Protein AF-R7USU4-F1 (afdb_monomer)

Solvent-accessible surface area (backbone atoms only — not comparable to full-atom values): 6579 Å² total; per-residue (Å²): 110,51,72,82,60,68,40,78,81,54,87,33,50,43,40,34,33,68,46,99,86,66,50,78,43,74,61,62,88,91,50,66,62,80,82,72,47,82,82,74,83,84,82,72,71,42,85,42,74,71,53,91,73,63,72,88,76,54,84,47,66,51,51,48,50,53,50,51,54,43,52,52,46,30,50,74,73,60,73,52,84,66,93,48,66,67,61,47,52,51,52,52,51,53,52,46,39,73,74,71,47,88,132

Foldseek 3Di:
DCVVLVHPVPPQKFKWAQAPVRDIDTDDPVDDPPVVHDDDDDGDIDIEGPDDDDLVVDDDPSVSVRPVVRVVVCLVVVVDDDPDPVVVVVNVVVNCCVVPNDD

Mean predicted aligned error: 4.38 Å

pLDDT: mean 91.85, std 4.72, range [70.69, 97.44]

Sequence (103 aa):
ILSHLGIIESDYFGLQYSASKGEVLWLNLRNPICRQLGGTAPYRLQLRVKFFVQPHFLLQDSTRHQFFLNVKHDLISGDLHCPDTSQLVELVSLIAQAEFGDF

Organism: Capitella teleta (NCBI:txid283909)

InterPro domains:
  IPR000299 FERM domain [PS50057] (1-103)
  IPR018979 FERM, N-terminal [PF09379] (2-37)
  IPR019748 FERM central domain [PF00373] (54-103)
  IPR019748 FERM central domain [cd14473] (63-103)
  IPR019749 Band 4.1 domain [PR00935] (5-17)
  IPR019749 Band 4.1 domain [PR00935] (69-82)
  IPR029071 Ubiquitin-like domain superfamily [SSF54236] (2-53)
  IPR035963 FERM superfamily, second domain [SSF47031] (55-103)

Secondary structure (DSSP, 8-state):
-GGGGT---GGGEEEEEE-TTS-EEE--TTS-GGGTS-SSSPP--EEEESS---GGG---HHHHHHHHHHHHHHHHHT-S----HHHHHHHHHHHHHHHH---

Structure (mmCIF, N/CA/C/O backbone):
data_AF-R7USU4-F1
#
_entry.id   AF-R7USU4-F1
#
loop_
_atom_site.group_PDB
_atom_site.id
_atom_site.type_symbol
_atom_site.label_atom_id
_atom_site.label_alt_id
_atom_site.label_comp_id
_atom_site.label_asym_id
_atom_site.label_entity_id
_atom_site.label_seq_id
_atom_site.pdbx_PDB_ins_code
_atom_site.Cartn_x
_atom_site.Cartn_y
_atom_site.Cartn_z
_atom_site.occupancy
_atom_site.B_iso_or_equiv
_atom_site.auth_seq_id
_atom_site.auth_comp_id
_atom_site.auth_asym_id
_atom_site.auth_atom_id
_atom_site.pdbx_PDB_model_num
ATOM 1 N N . ILE A 1 1 ? -13.217 -3.882 -0.352 1.00 84.94 1 ILE A N 1
ATOM 2 C CA . ILE A 1 1 ? -11.995 -3.114 -0.701 1.00 84.94 1 ILE A CA 1
ATOM 3 C C . ILE A 1 1 ? -11.182 -3.896 -1.722 1.00 84.94 1 ILE A C 1
ATOM 5 O O . ILE A 1 1 ? -11.282 -3.563 -2.888 1.00 84.94 1 ILE A O 1
ATOM 9 N N . LEU A 1 2 ? -10.496 -4.981 -1.341 1.00 91.06 2 LEU A N 1
ATOM 10 C CA . LEU A 1 2 ? -9.637 -5.747 -2.262 1.00 91.06 2 LEU A CA 1
ATOM 11 C C . LEU A 1 2 ? -10.369 -6.288 -3.500 1.00 91.06 2 LEU A C 1
ATOM 13 O O . LEU A 1 2 ? -9.873 -6.141 -4.609 1.00 91.06 2 LEU A O 1
ATOM 17 N N . SER A 1 3 ? -11.598 -6.788 -3.335 1.00 91.19 3 SER A N 1
ATOM 18 C CA . SER A 1 3 ? -12.433 -7.223 -4.465 1.00 91.19 3 SER A CA 1
ATOM 19 C C . SER A 1 3 ? -12.737 -6.109 -5.471 1.00 91.19 3 SER A C 1
ATOM 21 O O . SER A 1 3 ? -12.785 -6.365 -6.666 1.00 91.19 3 SER A O 1
ATOM 23 N N . HIS A 1 4 ? -12.908 -4.869 -5.004 1.00 92.88 4 HIS A N 1
ATOM 24 C CA . HIS A 1 4 ? -13.165 -3.715 -5.874 1.00 92.88 4 HIS A CA 1
ATOM 25 C C . HIS A 1 4 ? -11.897 -3.274 -6.618 1.00 92.88 4 HIS A C 1
ATOM 27 O O . HIS A 1 4 ? -11.993 -2.597 -7.632 1.00 92.88 4 HIS A O 1
ATOM 33 N N . LEU A 1 5 ? -10.723 -3.668 -6.116 1.00 91.38 5 LEU A N 1
ATOM 34 C CA . LEU A 1 5 ? -9.416 -3.436 -6.731 1.00 91.38 5 LEU A CA 1
ATOM 35 C C . LEU A 1 5 ? -8.941 -4.636 -7.571 1.00 91.38 5 LEU A C 1
ATOM 37 O O . LEU A 1 5 ? -7.825 -4.620 -8.079 1.00 91.38 5 LEU A O 1
ATOM 41 N N . GLY A 1 6 ? -9.745 -5.701 -7.692 1.00 93.94 6 GLY A N 1
ATOM 42 C CA . GLY A 1 6 ? -9.354 -6.917 -8.414 1.00 93.94 6 GLY A CA 1
ATOM 43 C C . GLY A 1 6 ? -8.186 -7.684 -7.775 1.00 93.94 6 GLY A C 1
ATOM 44 O O . GLY A 1 6 ? -7.464 -8.394 -8.474 1.00 93.94 6 GLY A O 1
ATOM 45 N N . ILE A 1 7 ? -7.963 -7.529 -6.466 1.00 96.00 7 ILE A N 1
ATOM 46 C CA . ILE A 1 7 ? -6.889 -8.214 -5.732 1.00 96.00 7 ILE A CA 1
ATOM 47 C C . ILE A 1 7 ? -7.433 -9.514 -5.131 1.00 96.00 7 ILE A C 1
ATOM 49 O O . ILE A 1 7 ? -8.370 -9.490 -4.328 1.00 96.00 7 ILE A O 1
ATOM 53 N N . ILE A 1 8 ? -6.819 -10.634 -5.513 1.00 96.75 8 ILE A N 1
ATOM 54 C CA . ILE A 1 8 ? -7.065 -11.987 -4.995 1.00 96.75 8 ILE A CA 1
ATOM 55 C C . ILE A 1 8 ? -5.986 -12.362 -3.972 1.00 96.75 8 ILE A C 1
ATOM 57 O O . ILE A 1 8 ? -6.311 -12.979 -2.963 1.00 96.75 8 ILE A O 1
ATOM 61 N N . GLU A 1 9 ? -4.732 -11.945 -4.184 1.00 95.81 9 GLU A N 1
ATOM 62 C CA . GLU A 1 9 ? -3.584 -12.159 -3.281 1.00 95.81 9 GLU A CA 1
ATOM 63 C C . GLU A 1 9 ? -3.683 -11.295 -2.002 1.00 95.81 9 GLU A C 1
ATOM 65 O O . GLU A 1 9 ? -2.828 -10.463 -1.695 1.00 95.81 9 GLU A O 1
ATOM 70 N N . SER A 1 10 ? -4.778 -11.442 -1.253 1.00 94.56 10 SER A N 1
ATOM 71 C CA . SER A 1 10 ? -5.140 -10.562 -0.140 1.00 94.56 10 SER A CA 1
ATOM 72 C C . SER A 1 10 ? -4.231 -10.674 1.078 1.00 94.56 10 SER A C 1
ATOM 74 O O . SER A 1 10 ? -4.175 -9.740 1.877 1.00 94.56 10 SER A O 1
ATOM 76 N N . ASP A 1 11 ? -3.534 -11.800 1.224 1.00 95.69 11 ASP A N 1
ATOM 77 C CA . ASP A 1 11 ? -2.760 -12.137 2.422 1.00 95.69 11 ASP A CA 1
ATOM 78 C C . ASP A 1 11 ? -1.591 -11.179 2.672 1.00 95.69 11 ASP A C 1
ATOM 80 O O . ASP A 1 11 ? -1.135 -11.040 3.806 1.00 95.69 11 ASP A O 1
ATOM 84 N N . TYR A 1 12 ? -1.143 -10.460 1.640 1.00 97.19 12 TYR A N 1
ATOM 85 C CA . TYR A 1 12 ? -0.080 -9.465 1.747 1.00 97.19 12 TYR A CA 1
ATOM 86 C C . TYR A 1 12 ? -0.538 -8.127 2.328 1.00 97.19 12 TYR A C 1
ATOM 88 O O . TYR A 1 12 ? 0.301 -7.313 2.718 1.00 97.19 12 TYR A O 1
ATOM 96 N N . PHE A 1 13 ? -1.846 -7.874 2.396 1.00 97.44 13 PHE A N 1
ATOM 97 C CA . PHE A 1 13 ? -2.393 -6.560 2.715 1.00 97.44 13 PHE A CA 1
ATOM 98 C C . PHE A 1 13 ? -2.997 -6.486 4.116 1.00 97.44 13 PHE A C 1
ATOM 100 O O . PHE A 1 13 ? -3.465 -7.462 4.702 1.00 97.44 13 PHE A O 1
ATOM 107 N N . GLY A 1 14 ? -3.040 -5.270 4.647 1.00 97.00 14 GLY A N 1
ATOM 108 C CA . GLY A 1 14 ? -3.771 -4.940 5.859 1.00 97.00 14 GLY A CA 1
ATOM 109 C C . GLY A 1 14 ? -4.337 -3.529 5.799 1.00 97.00 14 GLY A C 1
ATOM 110 O O . GLY A 1 14 ? -4.085 -2.770 4.863 1.00 97.00 14 GLY A O 1
ATOM 111 N N . LEU A 1 15 ? -5.104 -3.176 6.826 1.00 96.56 15 LEU A N 1
ATOM 112 C CA . LEU A 1 15 ? -5.621 -1.824 7.002 1.00 96.56 15 LEU A CA 1
ATOM 113 C C . LEU A 1 15 ? -4.895 -1.159 8.168 1.00 96.56 15 LEU A C 1
ATOM 115 O O . LEU A 1 15 ? -4.827 -1.741 9.249 1.00 96.56 15 LEU A O 1
ATOM 119 N N . GLN A 1 16 ? -4.371 0.041 7.951 1.00 95.44 16 GLN A N 1
ATOM 120 C CA . GLN A 1 16 ? -3.810 0.895 8.993 1.00 95.44 16 GLN A CA 1
ATOM 121 C C . GLN A 1 16 ? -4.771 2.028 9.354 1.00 95.44 16 GLN A C 1
ATOM 123 O O . GLN A 1 16 ? -5.579 2.459 8.529 1.00 95.44 16 GLN A O 1
ATOM 12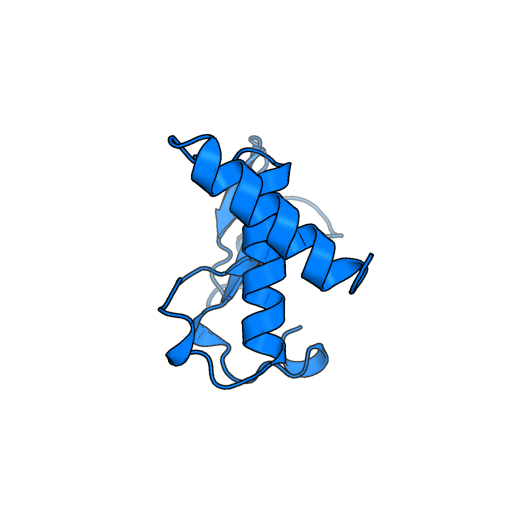8 N N . TYR A 1 17 ? -4.679 2.513 10.588 1.00 93.50 17 TYR A N 1
ATOM 129 C CA . TYR A 1 17 ? -5.389 3.696 11.064 1.00 93.50 17 TYR A CA 1
ATOM 130 C C . TYR A 1 17 ? -4.531 4.471 12.063 1.00 93.50 17 TYR A C 1
ATOM 132 O O . TYR A 1 17 ? -3.690 3.893 12.749 1.00 93.50 17 TYR A O 1
ATOM 140 N N . SER A 1 18 ? -4.765 5.777 12.166 1.00 91.44 18 SER A N 1
ATOM 141 C CA . SER A 1 18 ? -4.146 6.608 13.199 1.00 91.44 18 SER A CA 1
ATOM 142 C C . SER A 1 18 ? -4.978 6.542 14.478 1.00 91.44 18 SER A C 1
ATOM 144 O O . SER A 1 18 ? -6.165 6.878 14.477 1.00 91.44 18 SER A O 1
ATOM 146 N N . ALA A 1 19 ? -4.368 6.099 15.573 1.00 87.94 19 ALA A N 1
ATOM 147 C CA . ALA A 1 19 ? -4.964 6.122 16.899 1.00 87.94 19 ALA A CA 1
ATOM 148 C C . ALA A 1 19 ? -5.062 7.560 17.440 1.00 87.94 19 ALA A C 1
ATOM 150 O O . ALA A 1 19 ? -4.470 8.496 16.905 1.00 87.94 19 ALA A O 1
ATOM 151 N N . SER A 1 20 ? -5.774 7.741 18.556 1.00 84.38 20 SER A N 1
ATOM 152 C CA . SER A 1 20 ? -5.988 9.056 19.184 1.00 84.38 20 SER A CA 1
ATOM 153 C C . SER A 1 20 ? -4.700 9.787 19.578 1.00 84.38 20 SER A C 1
ATOM 155 O O . SER A 1 20 ? -4.704 11.009 19.686 1.00 84.38 20 SER A O 1
ATOM 157 N N . LYS A 1 21 ? -3.598 9.056 19.775 1.00 84.50 21 LYS A N 1
ATOM 158 C CA . LYS A 1 21 ? -2.273 9.602 20.101 1.00 84.50 21 LYS A CA 1
ATOM 159 C C . LYS A 1 21 ? -1.379 9.840 18.874 1.00 84.50 21 LYS A C 1
ATOM 161 O O . LYS A 1 21 ? -0.210 10.159 19.040 1.00 84.50 21 LYS A O 1
ATOM 166 N N . GLY A 1 22 ? -1.902 9.658 17.659 1.00 85.50 22 GLY A N 1
ATOM 167 C CA . GLY A 1 22 ? -1.146 9.789 16.407 1.00 85.50 22 GLY A CA 1
ATOM 168 C C . GLY A 1 22 ? -0.372 8.534 15.988 1.00 85.50 22 GLY A C 1
ATOM 169 O O . GLY A 1 22 ? 0.161 8.496 14.885 1.00 85.50 22 GLY A O 1
ATOM 170 N N . GLU A 1 23 ? -0.344 7.491 16.822 1.00 90.38 23 GLU A N 1
ATOM 171 C CA . GLU A 1 23 ? 0.274 6.202 16.492 1.00 90.38 23 GLU A CA 1
ATOM 172 C C . GLU A 1 23 ? -0.438 5.538 15.306 1.00 90.38 23 GLU A C 1
ATOM 174 O O . GLU A 1 23 ? -1.668 5.474 15.271 1.00 90.38 23 GLU A O 1
ATOM 179 N N . VAL A 1 24 ? 0.323 5.008 14.348 1.00 91.62 24 VAL A N 1
ATOM 180 C CA . VAL A 1 24 ? -0.225 4.231 13.228 1.00 91.62 24 VAL A CA 1
ATOM 181 C C . VAL A 1 24 ? -0.325 2.765 13.642 1.00 91.62 24 VAL A C 1
ATOM 183 O O . VAL A 1 24 ? 0.682 2.117 13.918 1.00 91.62 24 VAL A O 1
ATOM 186 N N . LEU A 1 25 ? -1.546 2.232 13.682 1.00 94.06 25 LEU A N 1
ATOM 187 C CA . LEU A 1 25 ? -1.839 0.868 14.120 1.00 94.06 25 LEU A CA 1
ATOM 188 C C . LEU A 1 25 ? -2.463 0.040 12.998 1.00 94.06 25 LEU A C 1
ATOM 190 O O . LEU A 1 25 ? -3.208 0.547 12.161 1.00 94.06 25 LEU A O 1
ATOM 194 N N . TRP A 1 26 ? -2.199 -1.267 13.019 1.00 95.94 26 TRP A N 1
ATOM 195 C CA . TRP A 1 26 ? -2.860 -2.226 12.137 1.00 95.94 26 TRP A CA 1
ATOM 196 C C . TRP A 1 26 ? -4.214 -2.648 12.703 1.00 95.94 26 TRP A C 1
ATOM 198 O O . TRP A 1 26 ? -4.327 -3.052 13.859 1.00 95.94 26 TRP A O 1
ATOM 208 N N . LEU A 1 27 ? -5.232 -2.639 11.851 1.00 95.88 27 LEU A N 1
ATOM 209 C CA . LEU A 1 27 ? -6.553 -3.154 12.162 1.00 95.88 27 LEU A CA 1
ATOM 210 C C . LEU A 1 27 ? -6.520 -4.683 12.275 1.00 95.88 27 LEU A C 1
ATOM 212 O O . LEU A 1 27 ? -6.056 -5.384 11.370 1.00 95.88 27 LEU A O 1
ATOM 216 N N . ASN A 1 28 ? -7.080 -5.222 13.355 1.00 94.69 28 ASN A N 1
ATOM 217 C CA . ASN A 1 28 ? -7.342 -6.648 13.466 1.00 94.69 28 ASN A CA 1
ATOM 218 C C . ASN A 1 28 ? -8.640 -6.986 12.722 1.00 94.69 28 ASN A C 1
ATOM 220 O O . ASN A 1 28 ? -9.738 -6.701 13.200 1.00 94.69 28 ASN A O 1
ATOM 224 N N . LEU A 1 29 ? -8.506 -7.643 11.570 1.00 90.88 29 LEU A N 1
ATOM 225 C CA . LEU A 1 29 ? -9.631 -8.029 10.713 1.00 90.88 29 LEU A CA 1
ATOM 226 C C . LEU A 1 29 ? -10.560 -9.087 11.341 1.00 90.88 29 LEU A C 1
ATOM 228 O O . LEU A 1 29 ? -11.654 -9.304 10.832 1.00 90.88 29 LEU A O 1
ATOM 232 N N . ARG A 1 30 ? -10.153 -9.740 12.440 1.00 92.50 30 ARG A N 1
ATOM 233 C CA . ARG A 1 30 ? -10.986 -10.712 13.176 1.00 92.50 30 ARG A CA 1
ATOM 234 C C . ARG A 1 30 ? -11.916 -10.055 14.196 1.00 92.50 30 ARG A C 1
ATOM 236 O O . ARG A 1 30 ? -12.855 -10.694 14.660 1.00 92.50 30 ARG A O 1
ATOM 243 N N . ASN A 1 31 ? -11.654 -8.800 14.557 1.00 92.75 31 ASN A N 1
ATOM 244 C CA . ASN A 1 31 ? -12.410 -8.073 15.569 1.00 92.75 31 ASN A CA 1
ATOM 245 C C . ASN A 1 31 ? -13.326 -7.022 14.917 1.00 92.75 31 ASN A C 1
ATOM 247 O O . ASN A 1 31 ? -12.965 -6.445 13.890 1.00 92.75 31 ASN A O 1
ATOM 251 N N . PRO A 1 32 ? -14.479 -6.687 15.526 1.00 89.75 32 PRO A N 1
ATOM 252 C CA . PRO A 1 32 ? -15.317 -5.592 15.046 1.00 89.75 32 PRO A CA 1
ATOM 253 C C . PRO A 1 32 ? -14.552 -4.263 14.996 1.00 89.75 32 PRO A C 1
ATOM 255 O O . PRO A 1 32 ? -13.854 -3.906 15.947 1.00 89.75 32 PRO A O 1
ATOM 258 N N . ILE A 1 33 ? -14.722 -3.511 13.907 1.00 88.50 33 ILE A N 1
ATOM 259 C CA . ILE A 1 33 ? -14.050 -2.221 13.661 1.00 88.50 33 ILE A CA 1
ATOM 260 C C . ILE A 1 33 ? -14.357 -1.226 14.791 1.00 88.50 33 ILE A C 1
ATOM 262 O O . ILE A 1 33 ? -13.441 -0.663 15.382 1.00 88.50 33 ILE A O 1
ATOM 266 N N . CYS A 1 34 ? -15.628 -1.097 15.185 1.00 86.62 34 CYS A N 1
ATOM 267 C CA . CYS A 1 34 ? -16.071 -0.143 16.211 1.00 86.62 34 CYS A CA 1
ATOM 268 C C . CYS A 1 34 ? -15.481 -0.392 17.611 1.00 86.62 34 CYS A C 1
ATOM 270 O O . CYS A 1 34 ? -15.545 0.486 18.462 1.00 86.62 34 CYS A O 1
ATOM 272 N N . ARG A 1 35 ? -14.943 -1.591 17.883 1.00 86.69 35 ARG A N 1
ATOM 273 C CA . ARG A 1 35 ? -14.264 -1.893 19.159 1.00 86.69 35 ARG A CA 1
ATOM 274 C C . ARG A 1 35 ? -12.788 -1.499 19.153 1.00 86.69 35 ARG A C 1
ATOM 276 O O . ARG A 1 35 ? -12.173 -1.472 20.211 1.00 86.69 35 ARG A O 1
ATOM 283 N N . GLN A 1 36 ? -12.221 -1.257 17.975 1.00 89.62 36 GLN A N 1
ATOM 284 C CA . GLN A 1 36 ? -10.801 -0.960 17.778 1.00 89.62 36 GLN A CA 1
ATOM 285 C C . GLN A 1 36 ? -10.573 0.518 17.480 1.00 89.62 36 GLN A C 1
ATOM 287 O O . GLN A 1 36 ? -9.612 1.113 17.965 1.00 89.62 36 GLN A O 1
ATOM 292 N N . LEU A 1 37 ? -11.469 1.113 16.691 1.00 87.25 37 LEU A N 1
ATOM 293 C CA . LEU A 1 37 ? -11.442 2.533 16.398 1.00 87.25 37 LEU A CA 1
ATOM 294 C C . LEU A 1 37 ? -12.283 3.270 17.436 1.00 87.25 37 LEU A C 1
ATOM 296 O O . LEU A 1 37 ? -13.495 3.084 17.515 1.00 87.25 37 LEU A O 1
ATOM 300 N N . GLY A 1 38 ? -11.621 4.102 18.237 1.00 79.62 38 GLY A N 1
ATOM 301 C CA . GLY A 1 38 ? -12.305 5.068 19.088 1.00 79.62 38 GLY A CA 1
ATOM 302 C C . GLY A 1 38 ? -12.959 6.180 18.261 1.00 79.62 38 GLY A C 1
ATOM 303 O O . GLY A 1 38 ? -12.577 6.431 17.117 1.00 79.62 38 GLY A O 1
ATOM 304 N N . GLY A 1 39 ? -13.921 6.875 18.865 1.00 79.94 39 GLY A N 1
ATOM 305 C CA . GLY A 1 39 ? -14.607 8.011 18.246 1.00 79.94 39 GLY A CA 1
ATOM 306 C C . GLY A 1 39 ? -15.759 7.625 17.313 1.00 79.94 39 GLY A C 1
ATOM 307 O O . GLY A 1 39 ? -16.167 6.465 17.218 1.00 79.94 39 GLY A O 1
ATOM 308 N N . THR A 1 40 ? -16.316 8.637 16.651 1.00 78.38 40 THR A N 1
ATOM 309 C CA . THR A 1 40 ? -17.453 8.513 15.733 1.00 78.38 40 THR A CA 1
ATOM 310 C C . THR A 1 40 ? -16.994 8.522 14.276 1.00 78.38 40 THR A C 1
ATOM 312 O O . THR A 1 40 ? -15.968 9.102 13.927 1.00 78.38 40 THR A O 1
ATOM 315 N N . ALA A 1 41 ? -17.761 7.852 13.416 1.00 82.12 41 ALA A N 1
ATOM 316 C CA . ALA A 1 41 ? -17.519 7.810 11.977 1.00 82.12 41 ALA A CA 1
ATOM 317 C C . ALA A 1 41 ? -17.532 9.227 11.343 1.00 82.12 41 ALA A C 1
ATOM 319 O O . ALA A 1 41 ? -18.224 10.109 11.858 1.00 82.12 41 ALA A O 1
ATOM 320 N N . PRO A 1 42 ? -16.831 9.446 10.209 1.00 87.56 42 PRO A N 1
ATOM 321 C CA . PRO A 1 42 ? -16.171 8.448 9.361 1.00 87.56 42 PRO A CA 1
ATOM 322 C C . PRO A 1 42 ? -14.784 8.014 9.855 1.00 87.56 42 PRO A C 1
ATOM 324 O O . PRO A 1 42 ? -13.952 8.828 10.250 1.00 87.56 42 PRO A O 1
ATOM 327 N N . TYR A 1 43 ? -14.513 6.712 9.754 1.00 88.50 43 TYR A N 1
ATOM 328 C CA . TYR A 1 43 ? -13.199 6.143 10.042 1.00 88.50 43 TYR A CA 1
ATOM 329 C C . TYR A 1 43 ? -12.263 6.285 8.841 1.00 88.50 43 TYR A C 1
ATOM 331 O O . TYR A 1 43 ? -12.617 5.906 7.724 1.00 88.50 43 TYR A O 1
ATOM 339 N N . ARG A 1 44 ? -11.046 6.787 9.073 1.00 90.12 44 ARG A N 1
ATOM 340 C CA . ARG A 1 44 ? -9.987 6.823 8.057 1.00 90.12 44 ARG A CA 1
ATOM 341 C C . ARG A 1 44 ? -9.125 5.572 8.177 1.00 90.12 44 ARG A C 1
ATOM 343 O O . ARG A 1 44 ? -8.431 5.395 9.174 1.00 90.12 44 ARG A O 1
ATOM 350 N N . LEU A 1 45 ? -9.195 4.719 7.160 1.00 93.75 45 LEU A N 1
ATOM 351 C CA . LEU A 1 45 ? -8.410 3.495 7.035 1.00 93.75 45 LEU A CA 1
ATOM 352 C C . LEU A 1 45 ? -7.544 3.589 5.780 1.00 93.75 45 LEU A C 1
ATOM 354 O O . LEU A 1 45 ? -8.007 4.070 4.746 1.00 93.75 45 LEU A O 1
ATOM 358 N N . GLN A 1 46 ? -6.314 3.101 5.859 1.00 94.38 46 GLN A N 1
ATOM 359 C CA . GLN A 1 46 ? -5.380 3.049 4.739 1.00 94.38 46 GLN A CA 1
ATOM 360 C C . GLN A 1 46 ? -5.095 1.594 4.385 1.00 94.38 46 GLN A C 1
ATOM 362 O O . GLN A 1 46 ? -4.685 0.818 5.245 1.00 94.38 46 GLN A O 1
ATOM 367 N N . LEU A 1 47 ? -5.305 1.217 3.124 1.00 96.12 47 LEU A N 1
ATOM 368 C CA . LEU A 1 47 ? -4.845 -0.072 2.615 1.00 96.12 47 LEU A CA 1
ATOM 369 C C . LEU A 1 47 ? -3.328 -0.020 2.432 1.00 96.12 47 LEU A C 1
ATOM 371 O O . LEU A 1 47 ? -2.831 0.855 1.726 1.00 96.12 47 LEU A O 1
ATOM 375 N N . ARG A 1 48 ? -2.606 -0.940 3.073 1.00 97.00 48 ARG A N 1
ATOM 376 C CA . ARG A 1 48 ? -1.139 -1.004 3.040 1.00 97.00 48 ARG A CA 1
ATOM 377 C C . ARG A 1 48 ? -0.651 -2.436 2.886 1.00 97.00 48 ARG A C 1
ATOM 379 O O . ARG A 1 48 ? -1.350 -3.379 3.263 1.00 97.00 48 ARG A O 1
ATOM 386 N N . VAL A 1 49 ? 0.555 -2.591 2.350 1.00 97.25 49 VAL A N 1
ATOM 387 C CA . VAL A 1 49 ? 1.273 -3.870 2.326 1.00 97.25 49 VAL A CA 1
ATOM 388 C C . VAL A 1 49 ? 1.775 -4.160 3.735 1.00 97.25 49 VAL A C 1
ATOM 390 O O . VAL A 1 49 ? 2.500 -3.366 4.328 1.00 97.25 49 VAL A O 1
ATOM 393 N N . LYS A 1 50 ? 1.355 -5.294 4.289 1.00 96.75 50 LYS A N 1
ATOM 394 C CA . LYS A 1 50 ? 1.757 -5.770 5.615 1.00 96.75 50 LYS A CA 1
ATOM 395 C C . LYS A 1 50 ? 2.920 -6.755 5.540 1.00 96.75 50 LYS A C 1
ATOM 397 O O . LYS A 1 50 ? 3.747 -6.787 6.447 1.00 96.75 50 LYS A O 1
ATOM 402 N N . PHE A 1 51 ? 2.977 -7.547 4.472 1.00 96.81 51 PHE A N 1
ATOM 403 C CA . PHE A 1 51 ? 4.012 -8.554 4.267 1.00 96.81 51 PHE A CA 1
ATOM 404 C C . PHE A 1 51 ? 4.629 -8.379 2.884 1.00 96.81 51 PHE A C 1
ATOM 406 O O . PHE A 1 51 ? 3.997 -8.677 1.872 1.00 96.81 51 PHE A O 1
ATOM 413 N N . PHE A 1 52 ? 5.866 -7.886 2.854 1.00 95.69 52 PHE A N 1
ATOM 414 C CA . PHE A 1 52 ? 6.631 -7.770 1.620 1.00 95.69 52 PHE A CA 1
ATOM 415 C C . PHE A 1 52 ? 7.218 -9.125 1.221 1.00 95.69 52 PHE A C 1
ATOM 417 O O . PHE A 1 52 ? 7.717 -9.875 2.059 1.00 95.69 52 PHE A O 1
ATOM 424 N N . VAL A 1 53 ? 7.173 -9.412 -0.077 1.00 97.00 53 VAL A N 1
ATOM 425 C CA . VAL A 1 53 ? 7.738 -10.611 -0.702 1.00 97.00 53 VAL A CA 1
ATOM 426 C C . VAL A 1 53 ? 8.532 -10.209 -1.941 1.00 97.00 53 VAL A C 1
ATOM 428 O O . VAL A 1 53 ? 8.413 -9.082 -2.426 1.00 97.00 53 VAL A O 1
ATOM 431 N N . GLN A 1 54 ? 9.358 -11.119 -2.459 1.00 94.81 54 GLN A N 1
ATOM 432 C CA . GLN A 1 54 ? 10.101 -10.861 -3.692 1.00 94.81 54 GLN A CA 1
ATOM 433 C C . GLN A 1 54 ? 9.130 -10.670 -4.876 1.00 94.81 54 GLN A C 1
ATOM 435 O O . GLN A 1 54 ? 8.130 -11.388 -4.951 1.00 94.81 54 GLN A O 1
ATOM 440 N N . PRO A 1 55 ? 9.414 -9.753 -5.825 1.00 91.25 55 PRO A N 1
ATOM 441 C CA . PRO A 1 55 ? 8.467 -9.384 -6.883 1.00 91.25 55 PRO A CA 1
ATOM 442 C C . PRO A 1 55 ? 7.955 -10.551 -7.736 1.00 91.25 55 PRO A C 1
ATOM 444 O O . PRO A 1 55 ? 6.815 -10.520 -8.185 1.00 91.25 55 PRO A O 1
ATOM 447 N N . HIS A 1 56 ? 8.766 -11.595 -7.936 1.00 93.56 56 HIS A N 1
ATOM 448 C CA . HIS A 1 56 ? 8.389 -12.771 -8.725 1.00 93.56 56 HIS A CA 1
ATOM 449 C C . HIS A 1 56 ? 7.381 -13.700 -8.027 1.00 93.56 56 HIS A C 1
ATOM 451 O O . HIS A 1 56 ? 6.839 -14.587 -8.680 1.00 93.56 56 HIS A O 1
ATOM 457 N N . PHE A 1 57 ? 7.122 -13.516 -6.727 1.00 96.25 57 PHE A N 1
ATOM 458 C CA . PHE A 1 57 ? 6.037 -14.213 -6.028 1.00 96.25 57 PHE A CA 1
ATOM 459 C C . PHE A 1 57 ? 4.679 -13.541 -6.218 1.00 96.25 57 PHE A C 1
ATOM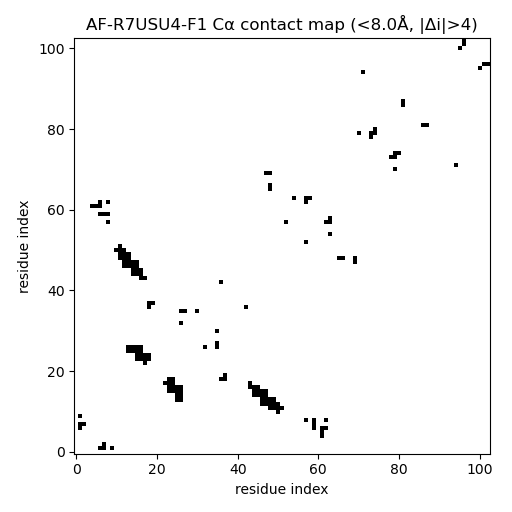 461 O O . PHE A 1 57 ? 3.662 -14.182 -5.985 1.00 96.25 57 PHE A O 1
ATOM 468 N N . LEU A 1 58 ? 4.653 -12.272 -6.632 1.00 96.88 58 LEU A N 1
ATOM 469 C CA . LEU A 1 58 ? 3.414 -11.562 -6.922 1.00 96.88 58 LEU A CA 1
ATOM 470 C C . LEU A 1 58 ? 2.937 -11.999 -8.300 1.00 96.88 58 LEU A C 1
ATOM 472 O O . LEU A 1 58 ? 3.644 -11.776 -9.281 1.00 96.88 58 LEU A O 1
ATOM 476 N N . LEU A 1 59 ? 1.761 -12.610 -8.387 1.00 97.06 59 LEU A N 1
ATOM 477 C CA . LEU A 1 59 ? 1.229 -13.153 -9.636 1.00 97.06 59 LEU A CA 1
ATOM 478 C C . LEU A 1 59 ? 0.334 -12.149 -10.366 1.00 97.06 59 LEU A C 1
ATOM 480 O O . LEU A 1 59 ? 0.366 -12.096 -11.598 1.00 97.06 59 LEU A O 1
ATOM 484 N N . GLN A 1 60 ? -0.430 -11.332 -9.634 1.00 96.94 60 GLN A N 1
ATOM 485 C CA . GLN A 1 60 ? -1.362 -10.372 -10.223 1.00 96.94 60 GLN A CA 1
ATOM 486 C C . GLN A 1 60 ? -0.743 -8.985 -10.408 1.00 96.94 60 GLN A C 1
ATOM 488 O O . GLN A 1 60 ? -0.104 -8.437 -9.507 1.00 96.94 60 GLN A O 1
ATOM 493 N N . ASP A 1 61 ? -1.038 -8.354 -11.547 1.00 95.62 61 ASP A N 1
ATOM 494 C CA . ASP A 1 61 ? -0.643 -6.964 -11.802 1.00 95.62 61 ASP A CA 1
ATOM 495 C C . ASP A 1 61 ? -1.281 -5.982 -10.818 1.00 95.62 61 ASP A C 1
ATOM 497 O O . ASP A 1 61 ? -0.623 -5.036 -10.394 1.00 95.62 61 ASP A O 1
ATOM 501 N N . SER A 1 62 ? -2.521 -6.229 -10.380 1.00 96.44 62 SER A N 1
ATOM 502 C CA . SER A 1 62 ? -3.179 -5.417 -9.346 1.00 96.44 62 SER A CA 1
ATOM 503 C C . SER A 1 62 ? -2.408 -5.446 -8.020 1.00 96.44 62 SER A C 1
ATOM 505 O O . SER A 1 62 ? -2.194 -4.400 -7.403 1.00 96.44 62 SER A O 1
ATOM 507 N N . THR A 1 63 ? -1.918 -6.618 -7.610 1.00 97.25 63 THR A N 1
ATOM 508 C CA . THR A 1 63 ? -1.081 -6.790 -6.416 1.00 97.25 63 THR A CA 1
ATOM 509 C C . THR A 1 63 ? 0.264 -6.086 -6.581 1.00 97.25 63 THR A C 1
ATOM 511 O O . THR A 1 63 ? 0.646 -5.296 -5.716 1.00 97.25 63 THR A O 1
ATOM 514 N N . ARG A 1 64 ? 0.960 -6.309 -7.709 1.00 96.56 64 ARG A N 1
ATOM 515 C CA . ARG A 1 64 ? 2.232 -5.636 -8.038 1.00 96.56 64 ARG A CA 1
ATOM 516 C C . ARG A 1 64 ? 2.089 -4.115 -8.011 1.00 96.56 64 ARG A C 1
ATOM 518 O O . ARG A 1 64 ? 2.907 -3.427 -7.404 1.00 96.56 64 ARG A O 1
ATOM 525 N N . HIS A 1 65 ? 1.018 -3.596 -8.603 1.00 95.06 65 HIS A N 1
ATOM 526 C CA . HIS A 1 65 ? 0.726 -2.170 -8.613 1.00 95.06 65 HIS A CA 1
ATOM 527 C C . HIS A 1 65 ? 0.498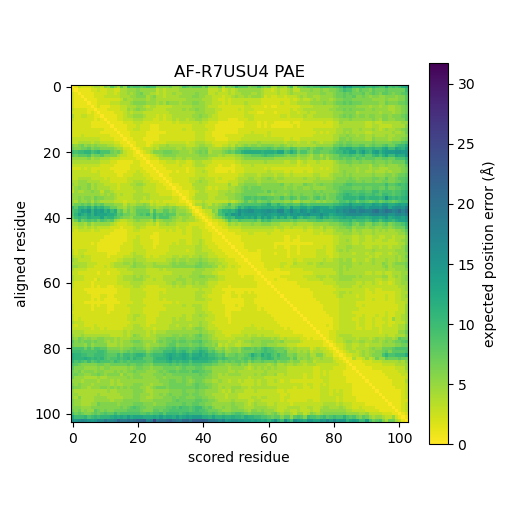 -1.622 -7.199 1.00 95.06 65 HIS A C 1
ATOM 529 O O . HIS A 1 65 ? 1.044 -0.581 -6.841 1.00 95.06 65 HIS A O 1
ATOM 535 N N . GLN A 1 66 ? -0.241 -2.338 -6.347 1.00 96.44 66 GLN A N 1
ATOM 536 C CA . GLN A 1 66 ? -0.464 -1.893 -4.971 1.00 96.44 66 GLN A CA 1
ATOM 537 C C . GLN A 1 66 ? 0.822 -1.915 -4.125 1.00 96.44 66 GLN A C 1
ATOM 539 O O . GLN A 1 66 ? 0.997 -1.043 -3.270 1.00 96.44 66 GLN A O 1
AT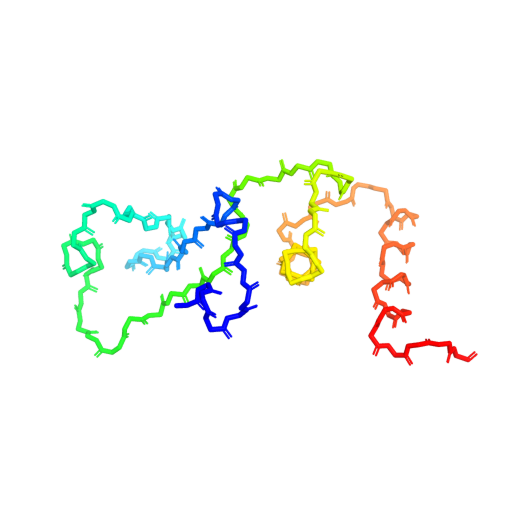OM 544 N N . PHE A 1 67 ? 1.732 -2.861 -4.380 1.00 96.88 67 PHE A N 1
ATOM 545 C CA . PHE A 1 67 ? 3.076 -2.869 -3.793 1.00 96.88 67 PHE A CA 1
ATOM 546 C C . PHE A 1 67 ? 3.892 -1.652 -4.234 1.00 96.88 67 PHE A C 1
ATOM 548 O O . PHE A 1 67 ? 4.450 -0.959 -3.383 1.00 96.88 67 PHE A O 1
ATOM 555 N N . PHE A 1 68 ? 3.900 -1.347 -5.534 1.00 95.31 68 PHE A N 1
ATOM 556 C CA . PHE A 1 68 ? 4.536 -0.144 -6.076 1.00 95.31 68 PHE A CA 1
ATOM 557 C C . PHE A 1 68 ? 4.005 1.131 -5.406 1.00 95.31 68 PHE A C 1
ATOM 559 O O . PHE A 1 68 ? 4.789 1.946 -4.923 1.00 95.31 68 PHE A O 1
ATOM 566 N N . LEU A 1 69 ? 2.680 1.281 -5.297 1.00 95.38 69 LEU A N 1
ATOM 567 C CA . LEU A 1 6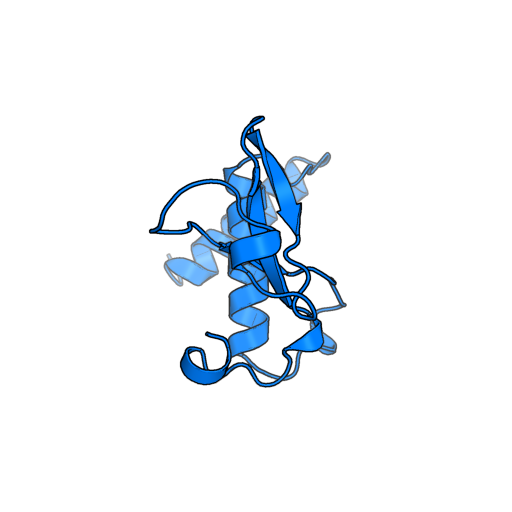9 ? 2.069 2.439 -4.640 1.00 95.38 69 LEU A CA 1
ATOM 568 C C . LEU A 1 69 ? 2.468 2.557 -3.162 1.00 95.38 69 LEU A C 1
ATOM 570 O O . LEU A 1 69 ? 2.650 3.673 -2.678 1.00 95.38 69 LEU A O 1
ATOM 574 N N . ASN A 1 70 ? 2.617 1.433 -2.450 1.00 95.75 70 ASN A N 1
ATOM 575 C CA . ASN A 1 70 ? 3.060 1.440 -1.056 1.00 95.75 70 ASN A CA 1
ATOM 576 C C . ASN A 1 70 ? 4.506 1.934 -0.937 1.00 95.75 70 ASN A C 1
ATOM 578 O O . ASN A 1 70 ? 4.765 2.844 -0.159 1.00 95.75 70 ASN A O 1
ATOM 582 N N . VAL A 1 71 ? 5.421 1.392 -1.748 1.00 92.88 71 VAL A N 1
ATOM 583 C CA . VAL A 1 71 ? 6.836 1.805 -1.759 1.00 92.88 71 VAL A CA 1
ATOM 584 C C . VAL A 1 71 ? 6.974 3.277 -2.139 1.00 92.88 71 VAL A C 1
ATOM 586 O O . VAL A 1 71 ? 7.689 4.018 -1.473 1.00 92.88 71 VAL A O 1
ATOM 589 N N . LYS A 1 72 ? 6.246 3.730 -3.168 1.00 93.00 72 LYS A N 1
ATOM 590 C CA . LYS A 1 72 ? 6.233 5.140 -3.575 1.00 93.00 72 LYS A CA 1
ATOM 591 C C . LYS A 1 72 ? 5.749 6.045 -2.443 1.00 93.00 72 LYS A C 1
ATOM 593 O O . LYS A 1 72 ? 6.340 7.094 -2.207 1.00 93.00 72 LYS A O 1
ATOM 598 N N . HIS A 1 73 ? 4.685 5.649 -1.742 1.00 93.81 73 HIS A N 1
ATOM 599 C CA . HIS A 1 73 ? 4.218 6.398 -0.582 1.00 93.81 73 HIS A CA 1
ATOM 600 C C . HIS A 1 73 ? 5.305 6.478 0.488 1.00 93.81 73 HIS A C 1
ATOM 602 O O . HIS A 1 73 ? 5.588 7.578 0.945 1.00 93.81 73 HIS A O 1
ATOM 608 N N . ASP A 1 74 ? 5.891 5.346 0.888 1.00 92.69 74 ASP A N 1
ATOM 609 C CA . ASP A 1 74 ? 6.910 5.291 1.945 1.00 92.69 74 ASP A CA 1
ATOM 610 C C . ASP A 1 74 ? 8.152 6.126 1.579 1.00 92.69 74 ASP A C 1
ATOM 612 O O . ASP A 1 74 ? 8.758 6.761 2.440 1.00 92.69 74 ASP A O 1
ATOM 616 N N . LEU A 1 75 ? 8.502 6.186 0.290 1.00 91.50 75 LEU A N 1
ATOM 617 C CA . LEU A 1 75 ? 9.566 7.047 -0.222 1.00 91.50 75 LEU A CA 1
ATOM 618 C C . LEU A 1 75 ? 9.232 8.539 -0.066 1.00 91.50 75 LEU A C 1
ATOM 620 O O . LEU A 1 75 ? 10.066 9.311 0.397 1.00 91.50 75 LEU A O 1
ATOM 624 N N . IL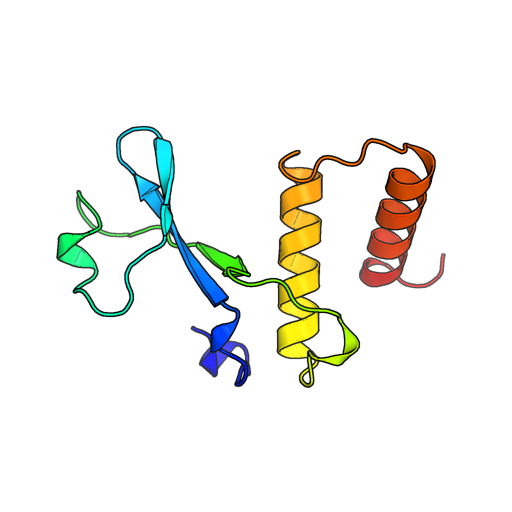E A 1 76 ? 8.011 8.948 -0.426 1.00 90.56 76 ILE A N 1
ATOM 625 C CA . ILE A 1 76 ? 7.565 10.349 -0.345 1.00 90.56 76 ILE A CA 1
ATOM 626 C C . ILE A 1 76 ? 7.380 10.798 1.111 1.00 90.56 76 ILE A C 1
ATOM 628 O O . ILE A 1 76 ? 7.691 11.942 1.440 1.00 90.56 76 ILE A O 1
ATOM 632 N N . SER A 1 77 ? 6.876 9.922 1.989 1.00 91.00 77 SER A N 1
ATOM 633 C CA . SER A 1 77 ? 6.717 10.225 3.417 1.00 91.00 77 SER A CA 1
ATOM 634 C C . SER A 1 77 ? 8.032 10.177 4.198 1.00 91.0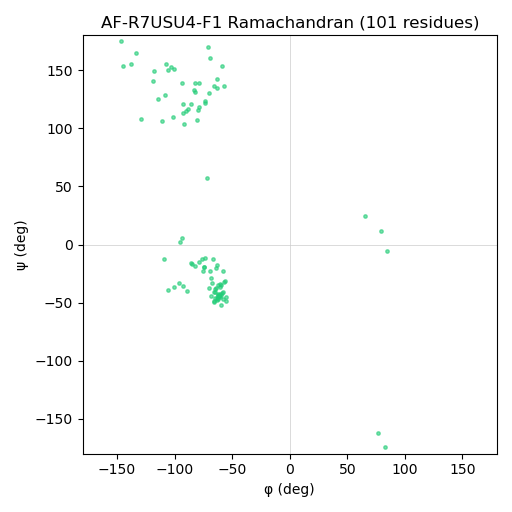0 77 SER A C 1
ATOM 636 O O . SER A 1 77 ? 8.074 10.663 5.326 1.00 91.00 77 SER A O 1
ATOM 638 N N . GLY A 1 78 ? 9.104 9.642 3.603 1.00 89.62 78 GLY A N 1
ATOM 639 C CA . GLY A 1 78 ? 10.405 9.476 4.252 1.00 89.62 78 GLY A CA 1
ATOM 640 C C . GLY A 1 78 ? 10.480 8.269 5.193 1.00 89.62 78 GLY A C 1
ATOM 641 O O . GLY A 1 78 ? 11.447 8.141 5.941 1.00 89.62 78 GLY A O 1
ATOM 642 N N . ASP A 1 79 ? 9.486 7.379 5.146 1.00 89.69 79 ASP A N 1
ATOM 643 C CA . ASP A 1 79 ? 9.447 6.142 5.934 1.00 89.69 79 ASP A CA 1
ATOM 644 C C . ASP A 1 79 ? 10.392 5.068 5.362 1.00 89.69 79 ASP A C 1
ATOM 646 O O . ASP A 1 79 ? 10.831 4.167 6.080 1.00 89.69 79 ASP A O 1
ATOM 650 N N . LEU A 1 80 ? 10.736 5.166 4.071 1.00 88.12 80 LEU A N 1
ATOM 651 C CA . LEU A 1 80 ? 11.710 4.295 3.418 1.00 88.12 80 LEU A CA 1
ATOM 652 C C . LEU A 1 80 ? 13.115 4.908 3.477 1.00 88.12 80 LEU A C 1
ATOM 654 O O . LEU A 1 80 ? 13.455 5.807 2.707 1.00 88.12 80 LEU A O 1
ATOM 658 N N . HIS A 1 81 ? 13.963 4.388 4.366 1.00 86.56 81 HIS A N 1
ATOM 659 C CA . HIS A 1 81 ? 15.358 4.813 4.448 1.00 86.56 81 HIS A CA 1
ATOM 660 C C . HIS A 1 81 ? 16.209 4.144 3.359 1.00 86.56 81 HIS A C 1
ATOM 662 O O . HIS A 1 81 ? 16.408 2.929 3.377 1.00 86.56 81 HIS A O 1
ATOM 668 N N . CYS A 1 82 ? 16.748 4.944 2.438 1.00 84.75 82 CYS A N 1
ATOM 669 C CA . CYS A 1 82 ? 17.725 4.503 1.446 1.00 84.75 82 CYS A CA 1
ATOM 670 C C . CYS A 1 82 ? 19.089 5.147 1.760 1.00 84.75 82 CYS A C 1
ATOM 672 O O . CYS A 1 82 ? 19.242 6.352 1.558 1.00 84.75 82 CYS A O 1
ATOM 674 N N . PRO A 1 83 ? 20.069 4.392 2.290 1.00 83.38 83 PRO A N 1
ATOM 675 C CA . PRO A 1 83 ? 21.362 4.956 2.683 1.00 83.38 83 PRO A CA 1
ATOM 676 C C . PRO A 1 83 ? 22.262 5.294 1.485 1.00 83.38 83 PRO A C 1
ATOM 678 O O . PRO A 1 83 ? 23.201 6.073 1.626 1.00 83.38 83 PRO A O 1
ATOM 681 N N . ASP A 1 84 ? 21.993 4.711 0.316 1.00 92.44 84 ASP A N 1
ATOM 682 C CA . ASP A 1 84 ? 22.747 4.943 -0.913 1.00 92.44 84 ASP A CA 1
ATOM 683 C C . ASP A 1 84 ? 21.989 5.906 -1.830 1.00 92.44 84 ASP A C 1
ATOM 685 O O . ASP A 1 84 ? 20.968 5.564 -2.430 1.00 92.44 84 ASP A O 1
ATOM 689 N N . THR A 1 85 ? 22.525 7.116 -1.970 1.00 89.44 85 THR A N 1
ATOM 690 C CA . THR A 1 85 ? 21.962 8.158 -2.834 1.00 89.44 85 THR A CA 1
ATOM 691 C C . THR A 1 85 ? 21.824 7.704 -4.287 1.00 89.44 85 THR A C 1
ATOM 693 O O . THR A 1 85 ? 20.886 8.119 -4.962 1.00 89.44 85 THR A O 1
ATOM 696 N N . SER A 1 86 ? 22.715 6.843 -4.782 1.00 92.81 86 SER A N 1
ATOM 697 C CA . SER A 1 86 ? 22.674 6.370 -6.172 1.00 92.81 86 SER A CA 1
ATOM 698 C C . SER A 1 86 ? 21.460 5.472 -6.403 1.00 92.81 86 SER A C 1
ATOM 700 O O . SER A 1 86 ? 20.725 5.669 -7.369 1.00 92.81 86 SER A O 1
ATOM 702 N N . GLN A 1 87 ? 21.197 4.553 -5.467 1.00 91.62 87 GLN A N 1
ATOM 703 C CA . GLN A 1 87 ? 20.010 3.690 -5.491 1.00 91.62 87 GLN A CA 1
ATOM 704 C C . GLN A 1 87 ? 18.719 4.498 -5.344 1.00 91.62 87 GLN A C 1
ATOM 706 O O . GLN A 1 87 ? 17.722 4.191 -5.992 1.00 91.62 87 GLN A O 1
ATOM 711 N N . LEU A 1 88 ? 18.729 5.554 -4.524 1.00 90.75 88 LEU A N 1
ATOM 712 C CA . LEU A 1 88 ? 17.584 6.451 -4.399 1.00 90.75 88 LEU A CA 1
ATOM 713 C C . LEU A 1 88 ? 17.281 7.169 -5.722 1.00 90.75 88 LEU A C 1
ATOM 715 O O . LEU A 1 88 ? 16.124 7.222 -6.135 1.00 90.75 88 LEU A O 1
ATOM 719 N N . VAL A 1 89 ? 18.304 7.708 -6.391 1.00 92.44 89 VAL A N 1
ATOM 720 C CA . VAL A 1 89 ? 18.147 8.385 -7.690 1.00 92.44 89 VAL A CA 1
ATOM 721 C C . VAL A 1 89 ? 17.619 7.420 -8.749 1.00 92.44 89 VAL A C 1
ATOM 723 O O . VAL A 1 89 ? 16.701 7.779 -9.484 1.00 92.44 89 VAL A O 1
ATOM 726 N N . GLU A 1 90 ? 18.147 6.197 -8.799 1.00 92.62 90 GLU A N 1
ATOM 727 C CA . GLU A 1 90 ? 17.660 5.148 -9.700 1.00 92.62 90 GLU A CA 1
ATOM 728 C C . GLU A 1 90 ? 16.204 4.765 -9.397 1.00 92.62 90 GLU A C 1
ATOM 730 O O . GLU A 1 90 ? 15.377 4.676 -10.300 1.00 92.62 90 GLU A O 1
ATOM 735 N N . LEU A 1 91 ? 15.838 4.605 -8.125 1.00 91.12 91 LEU A N 1
ATOM 736 C CA . LEU A 1 91 ? 14.459 4.304 -7.746 1.00 91.12 91 LEU A CA 1
ATOM 737 C C . LEU A 1 91 ? 13.500 5.424 -8.172 1.00 91.12 91 LEU A C 1
ATOM 739 O O . LEU A 1 91 ? 12.429 5.150 -8.713 1.00 91.12 91 LEU A O 1
ATOM 743 N N . VAL A 1 92 ? 13.879 6.684 -7.949 1.00 91.75 92 VAL A N 1
ATOM 744 C CA . VAL A 1 92 ? 13.068 7.847 -8.336 1.00 91.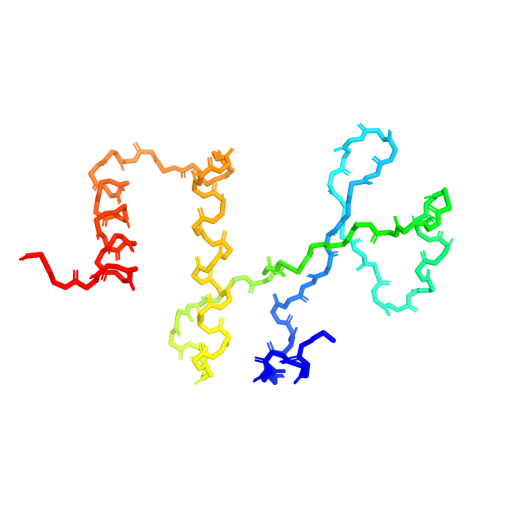75 92 VAL A CA 1
ATOM 745 C C . VAL A 1 92 ? 12.930 7.945 -9.856 1.00 91.75 92 VAL A C 1
ATOM 747 O O . VAL A 1 92 ? 11.828 8.215 -10.337 1.00 91.75 92 VAL A O 1
ATOM 750 N N . SER A 1 93 ? 13.997 7.693 -10.621 1.00 92.81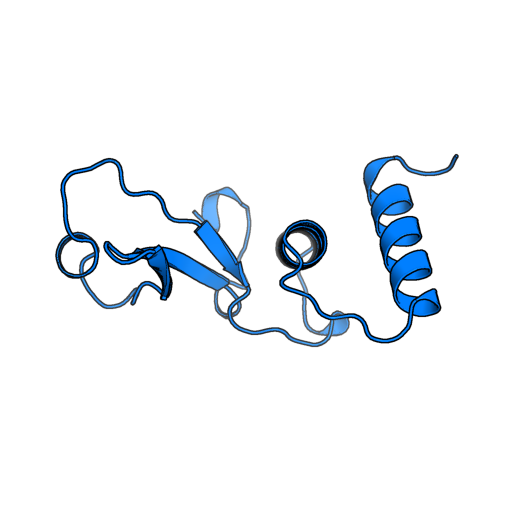 93 SER A N 1
ATOM 751 C CA . SER A 1 93 ? 13.925 7.712 -12.087 1.00 92.81 93 SER A CA 1
ATOM 752 C C . SER A 1 93 ? 13.031 6.592 -12.626 1.00 92.81 93 SER A C 1
ATOM 754 O O . SER A 1 93 ? 12.207 6.847 -13.502 1.00 92.81 93 SER A O 1
ATOM 756 N N . LEU A 1 94 ? 13.103 5.388 -12.050 1.00 92.44 94 LEU A N 1
ATOM 757 C CA . LEU A 1 94 ? 12.226 4.267 -12.403 1.00 92.44 94 LEU A CA 1
ATOM 758 C C . LEU A 1 94 ? 10.756 4.541 -12.054 1.00 92.44 94 LEU A C 1
ATOM 760 O O . LEU A 1 94 ? 9.869 4.184 -12.829 1.00 92.44 94 LEU A O 1
ATOM 764 N N . ILE A 1 95 ? 10.477 5.194 -10.919 1.00 92.31 95 ILE A N 1
ATOM 765 C CA . ILE A 1 95 ? 9.117 5.630 -10.565 1.00 92.31 95 ILE A CA 1
ATOM 766 C C . ILE A 1 95 ? 8.600 6.641 -11.594 1.00 92.31 95 ILE A C 1
ATOM 768 O O . ILE A 1 95 ? 7.479 6.485 -12.074 1.00 92.31 95 ILE A O 1
ATOM 772 N N . ALA A 1 96 ? 9.408 7.639 -11.965 1.00 92.06 96 ALA A N 1
ATOM 773 C CA . ALA A 1 96 ? 9.025 8.629 -12.969 1.00 92.06 96 ALA A CA 1
ATOM 774 C C . ALA A 1 96 ? 8.746 7.972 -14.330 1.00 92.06 96 ALA A C 1
ATOM 776 O O . ALA A 1 96 ? 7.710 8.233 -14.935 1.00 92.06 96 ALA A O 1
ATOM 777 N N . GLN A 1 97 ? 9.610 7.055 -14.765 1.00 94.19 97 GLN A N 1
ATOM 778 C CA . GLN A 1 97 ? 9.417 6.277 -15.988 1.00 94.19 97 GLN A CA 1
ATOM 779 C C . GLN A 1 97 ? 8.109 5.470 -15.956 1.00 94.19 97 GLN A C 1
ATOM 781 O O . GLN A 1 97 ? 7.383 5.415 -16.946 1.00 94.19 97 GLN A O 1
ATOM 786 N N . ALA A 1 98 ? 7.775 4.855 -14.818 1.00 89.25 98 ALA A N 1
ATOM 787 C CA . ALA A 1 98 ? 6.536 4.096 -14.667 1.00 89.25 98 ALA A CA 1
ATOM 788 C C . ALA A 1 98 ? 5.271 4.980 -14.693 1.00 89.25 98 ALA A C 1
ATOM 790 O O . ALA A 1 98 ? 4.208 4.499 -15.083 1.00 89.25 98 ALA A O 1
ATOM 791 N N . GLU A 1 99 ? 5.363 6.246 -14.272 1.00 89.56 99 GLU A N 1
ATOM 792 C CA . GLU A 1 99 ? 4.228 7.180 -14.237 1.00 89.56 99 GLU A CA 1
ATOM 793 C C . GLU A 1 99 ? 4.037 7.965 -15.536 1.00 89.56 99 GLU A C 1
ATOM 795 O O . GLU A 1 99 ? 2.899 8.181 -15.957 1.00 89.56 99 GLU A O 1
ATOM 800 N N . PHE A 1 100 ? 5.131 8.403 -16.155 1.00 92.31 100 PHE A N 1
ATOM 801 C CA . PHE A 1 100 ? 5.105 9.334 -17.284 1.00 92.31 100 PHE A CA 1
ATOM 802 C C . PHE A 1 100 ? 5.486 8.683 -18.619 1.00 92.31 100 PHE A C 1
ATOM 804 O O . PHE A 1 100 ? 5.211 9.265 -19.666 1.00 92.31 100 PHE A O 1
ATOM 811 N N . GLY A 1 101 ? 6.036 7.465 -18.596 1.00 90.12 101 GLY A N 1
ATOM 812 C CA . GLY A 1 101 ? 6.546 6.785 -19.784 1.00 90.12 101 GLY A CA 1
ATOM 813 C C . GLY A 1 101 ? 7.900 7.332 -20.236 1.00 90.12 101 GLY A C 1
ATOM 814 O O . GLY A 1 101 ? 8.606 7.983 -19.466 1.00 90.12 101 GLY A O 1
ATOM 815 N N . ASP A 1 102 ? 8.256 7.035 -21.487 1.00 91.38 102 ASP A N 1
ATOM 816 C CA . ASP A 1 102 ? 9.497 7.511 -22.101 1.00 91.38 102 ASP A CA 1
ATOM 817 C C . ASP A 1 102 ? 9.480 9.038 -22.254 1.00 91.38 102 ASP A C 1
ATOM 819 O O . ASP A 1 102 ? 8.472 9.616 -22.673 1.00 91.38 102 ASP A O 1
ATOM 823 N N . PHE A 1 103 ? 10.606 9.675 -21.927 1.00 70.69 103 PHE A N 1
ATOM 824 C CA . PHE A 1 103 ? 10.818 11.115 -22.087 1.00 70.69 103 PHE A CA 1
ATOM 825 C C . PHE A 1 103 ? 11.458 11.460 -23.437 1.00 70.69 103 PHE A C 1
ATOM 827 O O . PHE A 1 103 ? 12.338 10.689 -23.890 1.00 70.69 103 PHE A O 1
#

Nearest PDB structures (foldseek):
  6qly-assembly1_A  TM=9.410E-01  e=1.298E-08  Homo sapiens
  6d2q-assembly1_A  TM=9.121E-01  e=1.297E-05  Danio rerio
  6d2k-assembly1_A  TM=9.285E-01  e=1.297E-04  Mus musculus
  2i1j-assembly1_A  TM=8.684E-01  e=7.661E-05  Spodoptera frugiperda
  6d21-assembly1_A  TM=9.224E-01  e=3.715E-04  Danio rerio

Radius of gyration: 16.13 Å; Cα contacts (8 Å, |Δi|>4): 84; chains: 1; bounding box: 40×25×42 Å